Protein AF-A0A2V8IU15-F1 (afdb_monomer_lite)

Radius of gyration: 14.53 Å; chains: 1; bounding box: 33×35×40 Å

pLDDT: mean 87.84, std 12.39, range [43.75, 98.38]

Foldseek 3Di:
DDEDDPVVVVLLVVLCVQPPLSVVLVVLQVPFLEDEYEYADDDPDPPDQKAKDLAWDDDPQHTYTYIHGHDDPDDSLLSSLLVQLRSVLVSQQRVPSPNRGSVSSLVSLVVAPDPVPNPPSHHPVSVVSSVNSSVSPVVRDDDDD

Secondary structure (DSSP, 8-state):
-EE-SHHHHHHHHHHHHH-HHHHHHHHHHHTTTEEEEEEE---SSTT-S-EEEEEEEEETTEEEEEEEE-S--S-HHHHHHHHHHHHHHHHHHHH-TT--SHHHHHHHHHHHS-GGGTTT---HHHHHHHHHHHHHHHHS-----

Structure (mmCIF, N/CA/C/O backbone):
data_AF-A0A2V8IU15-F1
#
_entry.id   AF-A0A2V8IU15-F1
#
loop_
_atom_site.group_PDB
_atom_site.id
_atom_site.type_symbol
_atom_site.label_atom_id
_atom_site.label_alt_id
_atom_site.label_comp_id
_atom_site.label_asym_id
_atom_site.label_entity_id
_atom_site.label_seq_id
_atom_site.pdbx_PDB_ins_code
_atom_site.Cartn_x
_atom_site.Cartn_y
_atom_site.Cartn_z
_atom_site.occupancy
_atom_site.B_iso_or_equiv
_atom_site.auth_seq_id
_atom_site.auth_comp_id
_atom_site.auth_asym_id
_atom_site.auth_atom_id
_atom_site.pdbx_PDB_model_num
ATOM 1 N N . MET A 1 1 ? -1.334 -10.714 2.145 1.00 81.31 1 MET A N 1
ATOM 2 C CA . MET A 1 1 ? -0.520 -9.639 2.790 1.00 81.31 1 MET A CA 1
ATOM 3 C C . MET A 1 1 ? 0.163 -10.128 4.081 1.00 81.31 1 MET A C 1
ATOM 5 O O . MET A 1 1 ? -0.351 -11.056 4.698 1.00 81.31 1 MET A O 1
ATOM 9 N N . ARG A 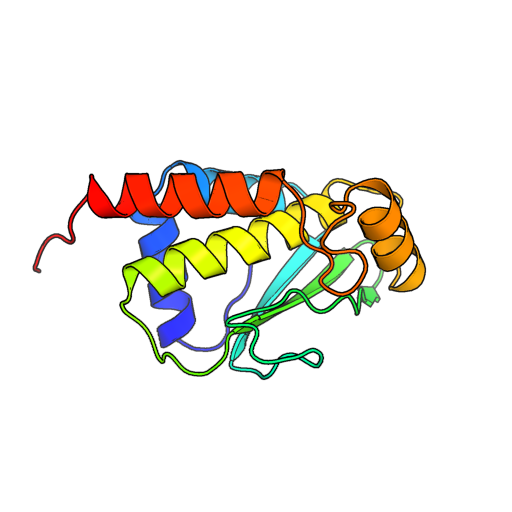1 2 ? 1.307 -9.559 4.512 1.00 85.81 2 ARG A N 1
ATOM 10 C CA . ARG A 1 2 ? 2.003 -9.940 5.765 1.00 85.81 2 ARG A CA 1
ATOM 11 C C . ARG A 1 2 ? 2.467 -8.719 6.574 1.00 85.81 2 ARG A C 1
ATOM 13 O O . ARG A 1 2 ? 3.154 -7.862 6.042 1.00 85.81 2 ARG A O 1
ATOM 20 N N . ALA A 1 3 ? 2.161 -8.685 7.872 1.00 82.44 3 ALA A N 1
ATOM 21 C CA . ALA A 1 3 ? 2.743 -7.739 8.833 1.00 82.44 3 ALA A CA 1
ATOM 22 C C . ALA A 1 3 ? 3.395 -8.501 9.991 1.00 82.44 3 ALA A C 1
ATOM 24 O O . ALA A 1 3 ? 2.785 -9.436 10.524 1.00 82.44 3 ALA A O 1
ATOM 25 N N . PHE A 1 4 ? 4.619 -8.120 10.361 1.00 75.50 4 PHE A N 1
ATOM 26 C CA . PHE A 1 4 ? 5.398 -8.811 11.397 1.00 75.50 4 PHE A CA 1
ATOM 27 C C . PHE A 1 4 ? 5.216 -8.218 12.799 1.00 75.50 4 PHE A C 1
ATOM 29 O O . PHE A 1 4 ? 5.294 -8.950 13.781 1.00 75.50 4 PHE A O 1
ATOM 36 N N . ASP A 1 5 ? 4.921 -6.923 12.897 1.00 83.69 5 ASP A N 1
ATOM 37 C CA . ASP A 1 5 ? 4.639 -6.243 14.163 1.00 83.69 5 ASP A CA 1
ATOM 38 C C . ASP A 1 5 ? 3.157 -6.445 14.562 1.00 83.69 5 ASP A C 1
ATOM 40 O O . ASP A 1 5 ? 2.268 -6.115 13.764 1.00 83.69 5 ASP A O 1
ATOM 44 N N . PRO A 1 6 ? 2.849 -6.953 15.775 1.00 85.06 6 PRO A N 1
ATOM 45 C CA . PRO A 1 6 ? 1.476 -7.078 16.268 1.00 85.06 6 PRO A CA 1
ATOM 46 C C . PRO A 1 6 ? 0.677 -5.768 16.229 1.00 85.06 6 PRO A C 1
ATOM 48 O O . PRO A 1 6 ? -0.523 -5.790 15.953 1.00 85.06 6 PRO A O 1
ATOM 51 N N . ALA A 1 7 ? 1.322 -4.623 16.468 1.00 84.12 7 ALA A N 1
ATOM 52 C CA . ALA A 1 7 ? 0.666 -3.320 16.422 1.00 84.12 7 ALA A CA 1
ATOM 53 C C . ALA A 1 7 ? 0.256 -2.940 14.993 1.00 84.12 7 ALA A C 1
ATOM 55 O O . ALA A 1 7 ? -0.840 -2.413 14.794 1.00 84.12 7 ALA A O 1
ATOM 56 N N . LEU A 1 8 ? 1.104 -3.239 14.001 1.00 87.38 8 LEU A N 1
ATOM 57 C CA . LEU A 1 8 ? 0.775 -3.052 12.586 1.00 87.38 8 LEU A CA 1
ATOM 58 C C . LEU A 1 8 ? -0.321 -4.019 12.151 1.00 87.38 8 LEU A C 1
ATOM 60 O O . LEU A 1 8 ? -1.272 -3.601 11.500 1.00 87.38 8 LEU A O 1
ATOM 64 N N . ARG A 1 9 ? -0.256 -5.285 12.575 1.00 90.94 9 ARG A N 1
ATOM 65 C CA . ARG A 1 9 ? -1.318 -6.256 12.289 1.00 90.94 9 ARG A CA 1
ATOM 66 C C . ARG A 1 9 ? -2.675 -5.781 12.809 1.00 90.94 9 ARG A C 1
ATOM 68 O O . ARG A 1 9 ? -3.627 -5.733 12.043 1.00 90.94 9 ARG A O 1
ATOM 75 N N . GLY A 1 10 ? -2.731 -5.291 14.048 1.00 90.75 10 GLY A N 1
ATOM 76 C CA . GLY A 1 10 ? -3.959 -4.727 14.613 1.00 90.75 10 GLY A CA 1
ATOM 77 C C . GLY A 1 10 ? -4.456 -3.444 13.928 1.00 90.75 10 GLY A C 1
ATOM 78 O O . GLY A 1 10 ? -5.605 -3.059 14.128 1.00 90.75 10 GLY A O 1
ATOM 79 N N . LEU A 1 11 ? -3.625 -2.743 13.150 1.00 89.81 11 LEU A N 1
ATOM 80 C CA . LEU A 1 11 ? -4.067 -1.632 12.295 1.00 89.81 11 LEU A CA 1
ATOM 81 C C . LEU A 1 11 ? -4.665 -2.133 10.981 1.00 89.81 11 LEU A C 1
ATOM 83 O O . LEU A 1 11 ? -5.658 -1.574 10.525 1.00 89.81 11 LEU A O 1
ATOM 87 N N . LEU A 1 12 ? -4.080 -3.181 10.399 1.00 92.31 12 LEU A N 1
ATOM 88 C CA . LEU A 1 12 ? -4.590 -3.815 9.185 1.00 92.31 12 LEU A CA 1
ATOM 89 C C . LEU A 1 12 ? -5.943 -4.472 9.423 1.00 92.31 12 LEU A C 1
ATOM 91 O O . LEU A 1 12 ? -6.873 -4.218 8.665 1.00 92.31 12 LEU A O 1
ATOM 95 N N . ASP A 1 13 ? -6.056 -5.262 10.492 1.00 94.44 13 ASP A N 1
ATOM 96 C CA . ASP A 1 13 ? -7.295 -5.954 10.854 1.00 94.44 13 ASP A CA 1
ATOM 97 C C . ASP A 1 13 ? -8.428 -4.947 11.067 1.00 94.44 13 ASP A C 1
ATOM 99 O O . ASP A 1 13 ? -9.541 -5.119 10.581 1.00 94.44 13 ASP A O 1
ATOM 103 N N . GLU A 1 14 ? -8.115 -3.831 11.721 1.00 94.25 14 GLU A N 1
ATOM 104 C CA . GLU A 1 14 ? -9.075 -2.760 11.925 1.00 94.25 14 GLU A CA 1
ATOM 105 C C . GLU A 1 14 ? -9.443 -2.028 10.626 1.00 94.25 14 GLU A C 1
ATOM 107 O O . GLU A 1 14 ? -10.606 -1.678 10.431 1.00 94.25 14 GLU A O 1
ATOM 112 N N . GLY A 1 15 ? -8.476 -1.777 9.739 1.00 95.25 15 GLY A N 1
ATOM 113 C CA . GLY A 1 15 ? -8.752 -1.214 8.419 1.00 95.25 15 GLY A CA 1
ATOM 114 C C . GLY A 1 15 ? -9.696 -2.109 7.622 1.00 95.25 15 GLY A C 1
ATOM 115 O O . GLY A 1 15 ? -10.688 -1.626 7.085 1.00 95.25 15 GLY A O 1
ATOM 116 N N . ILE A 1 16 ? -9.438 -3.418 7.626 1.00 96.50 16 ILE A N 1
ATOM 117 C CA . ILE A 1 16 ? -10.292 -4.440 7.013 1.00 96.50 16 ILE A CA 1
ATOM 118 C C . ILE A 1 16 ? -11.705 -4.427 7.612 1.00 96.50 16 ILE A C 1
ATOM 120 O O . ILE A 1 16 ? -12.679 -4.512 6.869 1.00 96.50 16 ILE A O 1
ATOM 124 N N . GLU A 1 17 ? -11.828 -4.315 8.934 1.00 96.31 17 GLU A N 1
ATOM 125 C CA . GLU A 1 17 ? -13.120 -4.334 9.626 1.00 96.31 17 GLU A CA 1
ATOM 126 C C . GLU A 1 17 ? -13.947 -3.063 9.371 1.00 96.31 17 GLU A C 1
ATOM 128 O O . GLU A 1 17 ? -15.158 -3.140 9.168 1.00 96.31 17 GLU A O 1
ATOM 133 N N . ARG A 1 18 ? -13.308 -1.887 9.388 1.00 96.38 18 ARG A N 1
ATOM 134 C CA . ARG A 1 18 ? -14.001 -0.585 9.397 1.00 96.38 18 ARG A CA 1
ATOM 135 C C . ARG A 1 18 ? -14.097 0.095 8.032 1.00 96.38 18 ARG A C 1
ATOM 137 O O . ARG A 1 18 ? -14.836 1.067 7.907 1.00 96.38 18 ARG A O 1
ATOM 144 N N . SER A 1 19 ? -13.347 -0.356 7.027 1.00 98.06 19 SER A N 1
ATOM 145 C CA . SER A 1 19 ? -13.296 0.274 5.706 1.00 98.06 19 SER A CA 1
ATOM 146 C C . SER A 1 19 ? -13.478 -0.758 4.595 1.00 98.06 19 SER A C 1
ATOM 148 O O . SER A 1 19 ? -12.620 -1.603 4.339 1.00 98.06 19 SER A O 1
ATOM 150 N N . VAL A 1 20 ? -14.598 -0.648 3.874 1.00 98.06 20 VAL A N 1
ATOM 151 C CA . VAL A 1 20 ? -14.889 -1.487 2.701 1.00 98.06 20 VAL A CA 1
ATOM 152 C C . VAL A 1 20 ? -13.844 -1.255 1.612 1.00 98.06 20 VAL A C 1
ATOM 154 O O . VAL A 1 20 ? -13.442 -2.202 0.931 1.00 98.06 20 VAL A O 1
ATOM 157 N N . THR A 1 21 ? -13.374 -0.015 1.455 1.00 98.38 21 THR A N 1
ATOM 158 C CA . THR A 1 21 ? -12.311 0.313 0.503 1.00 98.38 21 THR A CA 1
ATOM 159 C C . THR A 1 21 ? -10.999 -0.377 0.881 1.00 98.38 21 THR A C 1
ATOM 161 O O . THR A 1 21 ? -10.380 -1.010 0.025 1.00 98.38 21 THR A O 1
ATOM 164 N N . PHE A 1 22 ? -10.606 -0.341 2.157 1.00 98.12 22 PHE A N 1
ATOM 165 C CA . PHE A 1 22 ? -9.411 -1.031 2.646 1.00 98.12 22 PHE A CA 1
ATOM 166 C C . PHE A 1 22 ? -9.527 -2.551 2.469 1.00 98.12 22 PHE A C 1
ATOM 168 O O . PHE A 1 22 ? -8.610 -3.186 1.950 1.00 98.12 22 PHE A O 1
ATOM 175 N N . HIS A 1 23 ? -10.667 -3.142 2.840 1.00 97.75 23 HIS A N 1
ATOM 176 C CA . HIS A 1 23 ? -10.903 -4.578 2.689 1.00 97.75 23 HIS A CA 1
ATOM 177 C C . HIS A 1 23 ? -10.750 -5.040 1.233 1.00 97.75 23 HIS A C 1
ATOM 179 O O . HIS A 1 23 ? -10.012 -5.985 0.952 1.00 97.75 23 HIS A O 1
ATOM 185 N N . ARG A 1 24 ? -11.382 -4.329 0.291 1.00 97.56 24 ARG A N 1
ATOM 186 C CA . ARG A 1 24 ? -11.284 -4.631 -1.147 1.00 97.56 24 ARG A CA 1
ATOM 187 C C . ARG A 1 24 ? -9.861 -4.514 -1.676 1.00 97.56 24 ARG A C 1
ATOM 189 O O . ARG A 1 24 ? -9.471 -5.265 -2.566 1.00 97.56 24 ARG A O 1
ATOM 196 N N . LEU A 1 25 ? -9.084 -3.575 -1.144 1.00 97.12 25 LEU A N 1
ATOM 197 C CA . LEU A 1 25 ? -7.699 -3.388 -1.545 1.00 97.12 25 LEU A CA 1
ATOM 198 C C . LEU A 1 25 ?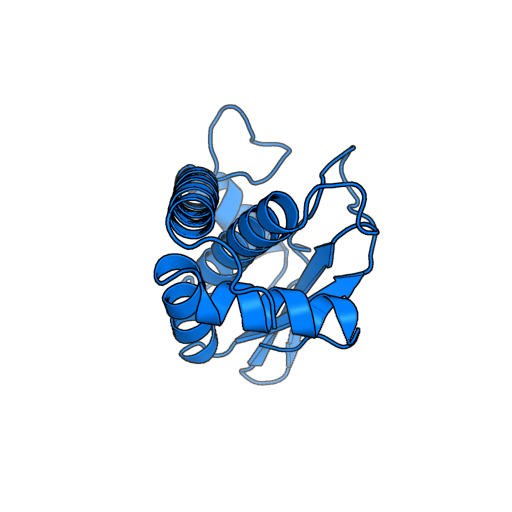 -6.823 -4.576 -1.131 1.00 97.12 25 LEU A C 1
ATOM 200 O O . LEU A 1 25 ? -6.032 -5.061 -1.938 1.00 97.12 25 LEU A O 1
ATOM 204 N N . VAL A 1 26 ? -7.019 -5.088 0.087 1.00 96.44 26 VAL A N 1
ATOM 205 C CA . VAL A 1 26 ? -6.346 -6.308 0.559 1.00 96.44 26 VAL A CA 1
ATOM 206 C C . VAL A 1 26 ? -6.728 -7.507 -0.311 1.00 96.44 26 VAL A C 1
ATOM 208 O O . VAL A 1 26 ? -5.836 -8.213 -0.774 1.00 96.44 26 VAL A O 1
ATOM 211 N N . GLN A 1 27 ? -8.019 -7.687 -0.620 1.00 96.56 27 GLN A N 1
ATOM 212 C CA . GLN A 1 27 ? -8.480 -8.767 -1.505 1.00 96.56 27 GLN A CA 1
ATOM 213 C C . GLN A 1 27 ? -7.826 -8.698 -2.889 1.00 96.56 27 GLN A C 1
ATOM 215 O O . GLN A 1 27 ? -7.303 -9.693 -3.379 1.00 96.56 27 GLN A O 1
ATOM 220 N N . ARG A 1 28 ? -7.778 -7.507 -3.493 1.00 96.12 28 ARG A N 1
ATOM 221 C CA . ARG A 1 28 ? -7.156 -7.305 -4.805 1.00 96.12 28 ARG A CA 1
ATOM 222 C C . ARG A 1 28 ? -5.664 -7.636 -4.810 1.00 96.12 28 ARG A C 1
ATOM 224 O O . ARG A 1 28 ? -5.159 -8.150 -5.802 1.00 96.12 28 ARG A O 1
ATOM 231 N N . ILE A 1 29 ? -4.953 -7.327 -3.727 1.00 96.06 29 ILE A N 1
ATOM 232 C CA . ILE A 1 29 ? -3.545 -7.709 -3.570 1.00 96.06 29 ILE A CA 1
ATOM 233 C C . ILE A 1 29 ? -3.422 -9.231 -3.455 1.00 96.06 29 ILE A C 1
ATOM 235 O O . ILE A 1 29 ? -2.571 -9.817 -4.123 1.00 96.06 29 ILE A O 1
ATOM 239 N N . ASP A 1 30 ? -4.278 -9.870 -2.656 1.00 95.12 30 ASP A N 1
ATOM 240 C CA . ASP A 1 30 ? -4.268 -11.322 -2.444 1.00 95.12 30 ASP A CA 1
ATOM 241 C C . ASP A 1 30 ? -4.655 -12.123 -3.709 1.00 95.12 30 ASP A C 1
ATOM 243 O O . ASP A 1 30 ? -4.275 -13.284 -3.839 1.00 95.12 30 ASP A O 1
ATOM 247 N N . GLU A 1 31 ? -5.340 -11.504 -4.676 1.00 96.00 31 GLU A N 1
ATOM 248 C CA . GLU A 1 31 ? -5.627 -12.073 -6.005 1.00 96.00 31 GLU A CA 1
ATOM 249 C C . GLU A 1 31 ? -4.436 -12.009 -6.988 1.00 96.00 31 GLU A C 1
ATOM 251 O O . GLU A 1 31 ? -4.514 -12.536 -8.102 1.00 96.00 31 GLU A O 1
ATOM 256 N N . THR A 1 32 ? -3.329 -11.358 -6.614 1.00 96.38 32 THR A N 1
ATOM 257 C CA . THR A 1 32 ? -2.134 -11.222 -7.467 1.00 96.38 32 THR A CA 1
ATOM 258 C C . THR A 1 32 ? -1.070 -12.290 -7.175 1.00 96.38 32 THR A C 1
ATOM 260 O O . THR A 1 32 ? -1.165 -13.055 -6.221 1.00 96.38 32 THR A O 1
ATOM 263 N N . ASP A 1 33 ? 0.007 -12.325 -7.968 1.00 93.25 33 ASP A N 1
ATOM 264 C CA . ASP A 1 33 ? 1.223 -13.111 -7.682 1.00 93.25 33 ASP A CA 1
ATOM 265 C C . ASP A 1 33 ? 2.165 -12.407 -6.673 1.00 93.25 33 ASP A C 1
ATOM 267 O O . ASP A 1 33 ? 3.366 -12.684 -6.623 1.00 93.25 33 ASP A O 1
ATOM 271 N N . GLY A 1 34 ? 1.636 -11.461 -5.890 1.00 95.31 34 GLY A N 1
ATOM 272 C CA . GLY A 1 34 ? 2.386 -10.573 -5.012 1.00 95.31 34 GLY A CA 1
ATOM 273 C C . GLY A 1 34 ? 2.237 -10.867 -3.521 1.00 95.31 34 GLY A C 1
ATOM 274 O O . GLY A 1 34 ? 1.148 -11.123 -3.017 1.00 95.31 34 GLY A O 1
ATOM 275 N N . ILE A 1 35 ? 3.331 -10.730 -2.775 1.00 95.56 35 ILE A N 1
ATOM 276 C CA . ILE A 1 35 ? 3.337 -10.690 -1.313 1.00 95.56 35 ILE A CA 1
ATOM 277 C C . ILE A 1 35 ? 3.818 -9.309 -0.871 1.00 95.56 35 ILE A C 1
ATOM 279 O O . ILE A 1 35 ? 4.963 -8.930 -1.105 1.00 95.56 35 ILE A O 1
ATOM 283 N N . VAL A 1 36 ? 2.934 -8.572 -0.199 1.00 96.38 36 VAL A N 1
ATOM 284 C CA . VAL A 1 36 ? 3.245 -7.268 0.402 1.00 96.38 36 VAL A CA 1
ATOM 285 C C . VAL A 1 36 ? 3.574 -7.448 1.880 1.00 96.38 36 VAL A C 1
ATOM 287 O O . VAL A 1 36 ? 2.736 -7.949 2.641 1.00 96.38 36 VAL A O 1
ATOM 290 N N . TYR A 1 37 ? 4.775 -7.031 2.269 1.00 94.94 37 TYR A N 1
ATOM 291 C CA . TYR A 1 37 ? 5.211 -6.902 3.654 1.00 94.94 37 TYR A CA 1
ATOM 292 C C . TYR A 1 37 ? 4.941 -5.490 4.163 1.00 94.94 37 TYR A C 1
ATOM 294 O O . TYR A 1 37 ? 5.246 -4.522 3.475 1.00 94.94 37 TYR A O 1
ATOM 302 N N . VAL A 1 38 ? 4.378 -5.369 5.362 1.00 92.56 38 VAL A N 1
ATOM 303 C CA . VAL A 1 38 ? 4.219 -4.083 6.054 1.00 92.56 38 VAL A CA 1
ATOM 304 C C . VAL A 1 38 ? 5.049 -4.095 7.316 1.00 92.56 38 VAL A C 1
ATOM 306 O O . VAL A 1 38 ? 4.869 -4.948 8.193 1.00 92.56 38 VAL A O 1
ATOM 309 N N . GLU A 1 39 ? 5.974 -3.148 7.376 1.00 90.62 39 GLU A N 1
ATOM 310 C CA . GLU A 1 39 ? 7.050 -3.122 8.351 1.00 90.62 39 GLU A CA 1
ATOM 311 C C . GLU A 1 39 ? 7.210 -1.721 8.933 1.00 90.62 39 GLU A C 1
ATOM 313 O O . GLU A 1 39 ? 6.958 -0.707 8.277 1.00 90.62 39 GLU A O 1
ATOM 318 N N . SER A 1 40 ? 7.651 -1.670 10.187 1.00 86.31 40 SER A N 1
ATOM 319 C CA . SER A 1 40 ? 8.079 -0.423 10.809 1.00 86.31 40 SER A CA 1
ATOM 320 C C . SER A 1 40 ? 9.421 -0.020 10.202 1.00 86.31 40 SER A C 1
ATOM 322 O O . SER A 1 40 ? 10.379 -0.789 10.264 1.00 86.31 40 SER A O 1
ATOM 324 N N . GLY A 1 41 ? 9.513 1.174 9.621 1.00 82.12 41 GLY A N 1
ATOM 325 C CA . GLY A 1 41 ? 10.711 1.593 8.898 1.00 82.12 41 GLY A CA 1
ATOM 326 C C . GLY A 1 41 ? 10.725 3.073 8.544 1.00 82.12 41 GLY A C 1
ATOM 327 O O . GLY A 1 41 ? 9.765 3.802 8.784 1.00 82.12 41 GLY A O 1
ATOM 328 N N . THR A 1 42 ? 11.841 3.526 7.978 1.00 77.81 42 THR A N 1
ATOM 329 C CA . THR A 1 42 ? 11.982 4.884 7.447 1.00 77.81 42 THR A CA 1
ATOM 330 C C . THR A 1 42 ? 11.930 4.874 5.927 1.00 77.81 42 THR A C 1
ATOM 332 O O . THR A 1 42 ? 12.351 3.919 5.267 1.00 77.81 42 THR A O 1
ATOM 335 N N . CYS A 1 43 ? 11.407 5.964 5.379 1.00 77.88 43 CYS A N 1
ATOM 336 C CA . CYS A 1 43 ? 11.347 6.204 3.949 1.00 77.88 43 CYS A CA 1
ATOM 337 C C . CYS A 1 43 ? 12.610 6.922 3.480 1.00 77.88 43 CYS A C 1
ATOM 339 O O . CYS A 1 43 ? 13.116 7.820 4.151 1.00 77.88 43 CYS A O 1
ATOM 341 N N . SER A 1 44 ? 13.137 6.525 2.321 1.00 64.06 44 SER A N 1
ATOM 342 C CA . SER A 1 44 ? 14.383 7.081 1.775 1.00 64.06 44 SER A CA 1
ATOM 343 C C . SER A 1 44 ? 14.233 8.520 1.263 1.00 64.06 44 SER A C 1
ATOM 345 O O . SER A 1 44 ? 15.236 9.191 1.032 1.00 64.06 44 SER A O 1
ATOM 347 N N . ILE A 1 45 ? 12.996 8.995 1.071 1.00 58.75 45 ILE A N 1
ATOM 348 C CA . ILE A 1 45 ? 12.679 10.310 0.505 1.00 58.75 45 ILE A CA 1
ATOM 349 C C . ILE A 1 45 ? 11.770 11.080 1.478 1.00 58.75 45 ILE A C 1
ATOM 351 O O . ILE A 1 45 ? 10.567 10.851 1.536 1.00 58.75 45 ILE A O 1
ATOM 355 N N . GLY A 1 46 ? 12.356 12.031 2.213 1.00 51.94 46 GLY A N 1
ATOM 356 C CA . GLY A 1 46 ? 11.636 13.088 2.938 1.00 51.94 46 GLY A CA 1
ATOM 357 C C . GLY A 1 46 ? 10.877 12.678 4.209 1.00 51.94 46 GLY A C 1
ATOM 358 O O . GLY A 1 46 ? 11.023 11.580 4.734 1.00 51.94 46 GLY A O 1
ATOM 359 N N . ALA A 1 47 ? 10.054 13.610 4.706 1.00 52.41 47 ALA A N 1
ATOM 360 C CA . ALA A 1 47 ? 9.185 13.466 5.881 1.00 52.41 47 ALA A CA 1
ATOM 361 C C . ALA A 1 47 ? 7.904 12.653 5.589 1.00 52.41 47 ALA A C 1
ATOM 363 O O . ALA A 1 47 ? 6.850 12.919 6.167 1.00 52.41 47 ALA A O 1
ATOM 364 N N . ALA A 1 48 ? 7.972 11.709 4.645 1.00 59.91 48 ALA A N 1
ATOM 365 C CA . ALA A 1 48 ? 6.828 10.902 4.254 1.00 59.91 48 ALA A CA 1
ATOM 366 C C . ALA A 1 48 ? 6.358 10.058 5.445 1.00 59.91 48 ALA A C 1
ATOM 368 O O . ALA A 1 48 ? 7.151 9.401 6.125 1.00 59.91 48 ALA A O 1
ATOM 369 N N . MET A 1 49 ? 5.054 10.097 5.711 1.00 71.75 49 MET A N 1
ATOM 370 C CA . MET A 1 49 ? 4.444 9.401 6.843 1.00 71.75 49 MET A CA 1
ATOM 371 C C . MET A 1 49 ? 4.298 7.885 6.603 1.00 71.75 49 MET A C 1
ATOM 373 O O . MET A 1 49 ? 3.774 7.192 7.471 1.00 71.75 49 MET A O 1
ATOM 377 N N . GLY A 1 50 ? 4.734 7.391 5.442 1.00 83.25 50 GLY A N 1
ATOM 378 C CA . GLY A 1 50 ? 4.702 6.015 4.948 1.00 83.25 50 GLY A CA 1
ATOM 379 C C . GLY A 1 50 ? 5.271 5.983 3.522 1.00 83.25 50 GLY A C 1
ATOM 380 O O . GLY A 1 50 ? 5.404 7.041 2.905 1.00 83.25 50 GLY A O 1
ATOM 381 N N . CYS A 1 51 ? 5.693 4.815 3.037 1.00 88.44 51 CYS A N 1
ATOM 382 C CA . CYS A 1 51 ? 6.095 4.638 1.639 1.00 88.44 51 CYS A CA 1
ATOM 383 C C . CYS A 1 51 ? 6.100 3.168 1.205 1.00 88.44 51 CYS A C 1
ATOM 385 O O . CYS A 1 51 ? 6.571 2.282 1.927 1.00 88.44 51 CYS A O 1
ATOM 387 N N . LEU A 1 52 ? 5.697 2.923 -0.038 1.00 91.00 52 LEU A N 1
ATOM 388 C CA . LEU A 1 52 ? 6.077 1.730 -0.785 1.00 91.00 52 LEU A CA 1
ATOM 389 C C . LEU A 1 52 ? 7.557 1.794 -1.194 1.00 91.00 52 LEU A C 1
ATOM 391 O O . LEU A 1 52 ? 8.001 2.702 -1.900 1.00 91.00 52 LEU A O 1
ATOM 395 N N . MET A 1 53 ? 8.321 0.764 -0.842 1.00 89.69 53 MET A N 1
ATOM 396 C CA . MET A 1 53 ? 9.671 0.578 -1.357 1.00 89.69 53 MET A CA 1
ATOM 397 C C . MET A 1 53 ? 9.601 0.045 -2.792 1.00 89.69 53 MET A C 1
ATOM 399 O O . MET A 1 53 ? 9.193 -1.092 -3.020 1.00 89.69 53 MET A O 1
ATOM 403 N N . LEU A 1 54 ? 10.102 0.812 -3.769 1.00 87.12 54 LEU A N 1
ATOM 404 C CA . LEU A 1 54 ? 10.195 0.384 -5.181 1.00 87.12 54 LEU A CA 1
ATOM 405 C C . LEU A 1 54 ? 11.184 -0.778 -5.421 1.00 87.12 54 LEU A C 1
ATOM 407 O O . LEU A 1 54 ? 11.458 -1.171 -6.557 1.00 87.12 54 LEU A O 1
ATOM 411 N N . ALA A 1 55 ? 11.746 -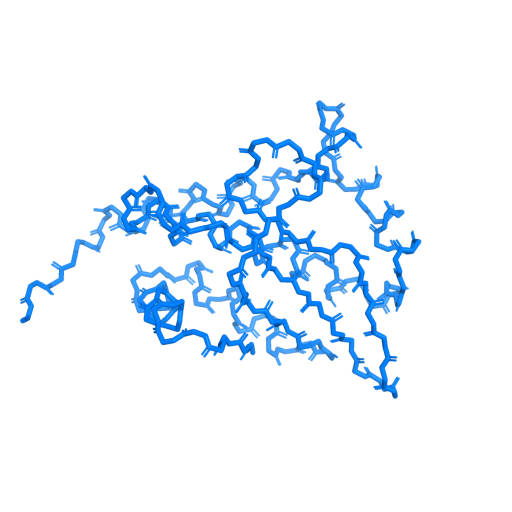1.343 -4.355 1.00 88.44 55 ALA A N 1
ATOM 412 C CA . ALA A 1 55 ? 12.549 -2.552 -4.380 1.00 88.44 55 ALA A CA 1
ATOM 413 C C . ALA A 1 55 ? 11.658 -3.782 -4.627 1.00 88.44 55 ALA A C 1
ATOM 415 O O . ALA A 1 55 ? 11.388 -4.554 -3.713 1.00 88.44 55 ALA A O 1
ATOM 416 N N . VAL A 1 56 ? 11.224 -3.981 -5.874 1.00 92.25 56 VAL A N 1
ATOM 417 C CA . VAL A 1 56 ? 10.537 -5.211 -6.279 1.00 92.25 56 VAL A CA 1
ATOM 418 C C . VAL A 1 56 ? 11.550 -6.351 -6.287 1.00 92.25 56 VAL A C 1
ATOM 420 O O . VAL A 1 56 ? 12.593 -6.270 -6.947 1.00 92.25 56 VAL A O 1
ATOM 423 N N . ARG A 1 57 ? 11.263 -7.408 -5.528 1.00 93.31 57 ARG A N 1
ATOM 424 C CA . ARG A 1 57 ? 12.035 -8.655 -5.549 1.00 93.31 57 ARG A CA 1
ATOM 425 C C . ARG A 1 57 ? 11.184 -9.745 -6.170 1.00 93.31 57 ARG A C 1
ATOM 427 O O . ARG A 1 57 ? 10.032 -9.901 -5.792 1.00 93.31 57 ARG A O 1
ATOM 434 N N . GLU A 1 58 ? 11.746 -10.511 -7.089 1.00 93.06 58 GLU A N 1
ATOM 435 C CA . GLU A 1 58 ? 11.073 -11.661 -7.685 1.00 93.06 58 GLU A CA 1
ATOM 436 C C . GLU A 1 58 ? 11.799 -12.941 -7.269 1.00 93.06 58 GLU A C 1
ATOM 438 O O . GLU A 1 58 ? 13.027 -13.018 -7.342 1.00 93.06 58 GLU A O 1
ATOM 443 N N . ALA A 1 59 ? 11.042 -13.936 -6.806 1.00 91.81 59 ALA A N 1
ATOM 444 C CA . ALA A 1 59 ? 11.543 -15.290 -6.601 1.00 91.81 59 ALA A CA 1
ATOM 445 C C . ALA A 1 59 ? 10.554 -16.283 -7.220 1.00 91.81 59 ALA A C 1
ATOM 447 O O . ALA A 1 59 ? 9.402 -16.392 -6.793 1.00 91.81 59 ALA A O 1
ATOM 448 N N . GLY A 1 60 ? 10.998 -16.988 -8.262 1.00 91.81 60 GLY A N 1
ATOM 449 C CA . GLY A 1 60 ? 10.094 -17.765 -9.108 1.00 91.81 60 GLY A CA 1
ATOM 450 C C . GLY A 1 60 ? 9.084 -16.844 -9.795 1.00 91.81 60 GLY A C 1
ATOM 451 O O . GLY A 1 60 ? 9.480 -15.895 -10.457 1.00 91.81 60 GLY A O 1
ATOM 452 N N . HIS A 1 61 ? 7.791 -17.114 -9.611 1.00 92.00 61 HIS A N 1
ATOM 453 C CA . HIS A 1 61 ? 6.705 -16.273 -10.130 1.00 92.00 61 HIS A CA 1
ATOM 454 C C . HIS A 1 61 ? 6.147 -15.290 -9.095 1.00 92.00 61 HIS A C 1
ATOM 456 O O . HIS A 1 61 ? 5.215 -14.551 -9.403 1.00 92.00 61 HIS A O 1
ATOM 462 N N . THR A 1 62 ? 6.678 -15.291 -7.870 1.00 95.56 62 THR A N 1
ATOM 463 C CA . THR A 1 62 ? 6.169 -14.457 -6.783 1.00 95.56 62 THR A CA 1
ATOM 464 C C . THR A 1 62 ? 6.944 -13.153 -6.701 1.00 95.56 62 THR A C 1
ATOM 466 O O . THR A 1 62 ? 8.176 -13.150 -6.641 1.00 95.56 62 THR A O 1
ATOM 469 N N . ARG A 1 63 ? 6.210 -12.040 -6.651 1.00 96.62 63 ARG A N 1
ATOM 470 C CA . ARG A 1 63 ? 6.762 -10.698 -6.444 1.00 96.62 63 ARG A CA 1
ATOM 471 C C . ARG A 1 63 ? 6.627 -10.308 -4.980 1.00 96.62 63 ARG A C 1
ATOM 473 O O . ARG A 1 63 ? 5.579 -10.498 -4.376 1.00 96.62 63 ARG A O 1
ATOM 480 N N . TYR A 1 64 ? 7.673 -9.741 -4.409 1.00 96.44 64 TYR A N 1
ATOM 481 C CA . TYR A 1 64 ? 7.711 -9.293 -3.027 1.00 96.44 64 TYR A CA 1
ATOM 482 C C . TYR A 1 64 ? 7.912 -7.787 -3.000 1.00 96.44 64 TYR A C 1
ATOM 484 O O . TYR A 1 64 ? 8.834 -7.264 -3.634 1.00 96.44 64 TYR A O 1
ATOM 492 N N . LEU A 1 65 ? 7.034 -7.117 -2.262 1.00 95.75 65 LEU A N 1
ATOM 493 C CA . LEU A 1 65 ? 7.049 -5.679 -2.035 1.00 95.75 65 LEU A CA 1
ATOM 494 C C . LEU A 1 65 ? 7.103 -5.411 -0.534 1.00 95.75 65 LEU A C 1
ATOM 496 O O . LEU A 1 65 ? 6.559 -6.192 0.249 1.00 95.75 65 LEU A O 1
ATOM 500 N N . SER A 1 66 ? 7.691 -4.284 -0.152 1.00 93.94 66 SER A N 1
ATOM 501 C CA . SER A 1 66 ? 7.721 -3.828 1.237 1.00 93.94 66 SER A CA 1
ATOM 502 C C . SER A 1 66 ? 7.147 -2.423 1.335 1.00 93.94 66 SER A C 1
ATOM 504 O O . SER A 1 66 ? 7.533 -1.538 0.577 1.00 93.94 66 SER A O 1
ATOM 506 N N . ILE A 1 67 ? 6.239 -2.221 2.280 1.00 92.88 67 ILE A N 1
ATOM 507 C CA . ILE A 1 67 ? 5.741 -0.917 2.707 1.00 92.88 67 ILE A CA 1
ATOM 508 C C . ILE A 1 67 ? 6.377 -0.619 4.056 1.00 92.88 67 ILE A C 1
ATOM 510 O O . ILE A 1 67 ? 6.287 -1.426 4.985 1.00 92.88 67 ILE A O 1
ATOM 514 N N . HIS A 1 68 ? 7.000 0.548 4.160 1.00 90.62 68 HIS A N 1
ATOM 515 C CA . HIS A 1 68 ? 7.544 1.049 5.409 1.00 90.62 68 HIS A CA 1
ATOM 516 C C . HIS A 1 68 ? 6.605 2.093 5.986 1.00 90.62 68 HIS A C 1
ATOM 518 O O . HIS A 1 68 ? 6.252 3.067 5.321 1.00 90.62 68 HIS A O 1
ATOM 524 N N . LEU A 1 69 ? 6.236 1.903 7.248 1.00 87.00 69 LEU A N 1
ATOM 525 C CA . LEU A 1 69 ? 5.506 2.895 8.016 1.00 87.00 69 LEU A CA 1
ATOM 526 C C . LEU A 1 69 ? 6.399 3.374 9.175 1.00 87.00 69 LEU A C 1
ATOM 528 O O . LEU A 1 69 ? 6.907 2.549 9.939 1.00 87.00 69 LEU A O 1
ATOM 532 N N . PRO A 1 70 ? 6.619 4.687 9.344 1.00 79.25 70 PRO A N 1
ATOM 533 C CA . PRO A 1 70 ? 7.342 5.224 10.483 1.00 79.25 70 PRO A CA 1
ATOM 534 C C . PRO A 1 70 ? 6.590 4.923 11.784 1.00 79.25 70 PRO A C 1
ATOM 536 O O . PRO A 1 70 ? 5.369 4.720 11.766 1.00 79.25 70 PRO A O 1
ATOM 539 N N . PRO A 1 71 ? 7.288 4.930 12.937 1.00 71.75 71 PRO A N 1
ATOM 540 C CA . PRO A 1 71 ? 6.659 4.755 14.241 1.00 71.75 71 PRO A CA 1
ATOM 541 C C . PRO A 1 71 ? 5.433 5.659 14.385 1.00 71.75 71 PRO A C 1
ATOM 543 O O . PRO A 1 71 ? 5.442 6.800 13.926 1.00 71.75 71 PRO A O 1
ATOM 546 N N . ARG A 1 72 ? 4.365 5.143 14.999 1.00 65.69 72 ARG A N 1
ATOM 547 C CA . ARG A 1 72 ? 3.057 5.813 15.056 1.00 65.69 72 ARG A CA 1
ATOM 548 C C . ARG A 1 72 ? 3.169 7.194 15.713 1.00 65.69 72 ARG A C 1
ATOM 550 O O . ARG A 1 72 ? 3.213 7.297 16.932 1.00 65.69 72 ARG A O 1
ATOM 557 N N . GLN A 1 73 ? 3.163 8.248 14.901 1.00 60.22 73 GLN A N 1
ATOM 558 C CA . GLN A 1 73 ? 3.177 9.645 15.362 1.00 60.22 73 GLN A CA 1
ATOM 559 C C . GLN A 1 73 ? 1.790 10.310 15.301 1.00 60.22 73 GLN A C 1
ATOM 561 O O . GLN A 1 73 ? 1.609 11.419 15.794 1.00 60.22 73 GLN A O 1
ATOM 566 N N . HIS A 1 74 ? 0.788 9.629 14.728 1.00 66.19 74 HIS A N 1
ATOM 567 C CA . HIS A 1 74 ? -0.522 10.210 14.416 1.00 66.19 74 HIS A CA 1
ATOM 568 C C . HIS A 1 74 ? -1.697 9.418 14.993 1.00 66.19 74 HIS A C 1
ATOM 570 O O . HIS A 1 74 ? -1.570 8.274 15.441 1.00 66.19 74 HIS A O 1
ATOM 576 N N . ARG A 1 75 ? -2.880 10.046 14.938 1.00 83.69 75 ARG A N 1
ATOM 577 C CA . ARG A 1 75 ? -4.162 9.419 15.279 1.00 83.69 75 ARG A CA 1
ATOM 578 C C . ARG A 1 75 ? -4.336 8.114 14.499 1.00 83.69 75 ARG A C 1
ATOM 580 O O . ARG A 1 75 ? -3.968 8.016 13.330 1.00 83.69 75 ARG A O 1
ATOM 587 N N . ARG A 1 76 ? -4.924 7.114 15.161 1.00 88.50 76 ARG A N 1
ATOM 588 C CA . ARG A 1 76 ? -5.053 5.745 14.641 1.00 88.50 76 ARG A CA 1
ATOM 589 C C . ARG A 1 76 ? -5.701 5.687 13.253 1.00 88.50 76 ARG A C 1
ATOM 591 O O . ARG A 1 76 ? -5.127 5.065 12.372 1.00 88.50 76 ARG A O 1
ATOM 598 N N . ASP A 1 77 ? -6.800 6.403 13.047 1.00 92.62 77 ASP A N 1
ATOM 599 C CA . ASP A 1 77 ? -7.530 6.397 11.773 1.00 92.62 77 ASP A CA 1
ATOM 600 C C . ASP A 1 77 ? -6.721 7.034 10.630 1.00 92.62 77 ASP A C 1
ATOM 602 O O . ASP A 1 77 ? -6.704 6.506 9.524 1.00 92.62 77 ASP A O 1
ATOM 606 N N . THR A 1 78 ? -5.965 8.105 10.906 1.00 90.31 78 THR A N 1
ATOM 607 C CA . THR A 1 78 ? -5.034 8.703 9.930 1.00 90.31 78 THR A CA 1
ATOM 608 C C . THR A 1 78 ? -3.977 7.694 9.492 1.00 90.31 78 THR A C 1
ATOM 610 O O . THR A 1 78 ? -3.650 7.608 8.315 1.00 90.31 78 THR A O 1
ATOM 613 N N . TYR A 1 79 ? -3.467 6.903 10.435 1.00 90.81 79 TYR A N 1
ATOM 614 C CA . TYR A 1 79 ? -2.459 5.888 10.151 1.00 90.81 79 TYR A CA 1
ATOM 615 C C . TYR A 1 79 ? -3.024 4.727 9.316 1.00 90.81 79 TYR A C 1
ATOM 617 O O . TYR A 1 79 ? -2.344 4.225 8.426 1.00 90.81 79 TYR A O 1
ATOM 625 N N . ILE A 1 80 ? -4.281 4.329 9.548 1.00 93.75 80 ILE A N 1
ATOM 626 C CA . ILE A 1 80 ? -4.975 3.321 8.726 1.00 93.75 80 ILE A CA 1
ATOM 627 C C . ILE A 1 80 ? -5.227 3.859 7.312 1.00 93.75 80 ILE A C 1
ATOM 629 O O . ILE A 1 80 ? -4.918 3.173 6.343 1.00 93.75 80 ILE A O 1
ATOM 633 N N . ALA A 1 81 ? -5.728 5.091 7.179 1.00 94.94 81 ALA A N 1
ATOM 634 C CA . ALA A 1 81 ? -5.954 5.722 5.877 1.00 94.94 81 ALA A CA 1
ATOM 635 C C . ALA A 1 81 ? -4.661 5.828 5.055 1.00 94.94 81 ALA A C 1
ATOM 637 O O . ALA A 1 81 ? -4.644 5.488 3.874 1.00 94.94 81 ALA A O 1
ATOM 638 N N . LEU A 1 82 ? -3.562 6.211 5.705 1.00 92.19 82 LEU A N 1
ATOM 639 C CA . LEU A 1 82 ? -2.241 6.240 5.092 1.00 92.19 82 LEU A CA 1
ATOM 640 C C . LEU A 1 82 ? -1.728 4.845 4.719 1.00 92.19 82 LEU A C 1
ATOM 642 O O . LEU A 1 82 ? -1.177 4.653 3.646 1.00 92.19 82 LEU A O 1
ATOM 646 N N . THR A 1 83 ? -1.948 3.842 5.565 1.00 93.19 83 THR A N 1
ATOM 647 C CA . THR A 1 83 ? -1.609 2.456 5.209 1.00 93.19 83 THR A CA 1
ATOM 648 C C . THR A 1 83 ? -2.369 2.023 3.952 1.00 93.19 83 THR A C 1
ATOM 650 O O . THR A 1 83 ? -1.798 1.393 3.068 1.00 93.19 83 THR A O 1
ATOM 653 N N . GLY A 1 84 ? -3.645 2.398 3.841 1.00 95.44 84 GLY A N 1
ATOM 654 C CA . GLY A 1 84 ? -4.459 2.153 2.653 1.00 95.44 84 GLY A CA 1
ATOM 655 C C . GLY A 1 84 ? -3.942 2.860 1.399 1.00 95.44 84 GLY A C 1
ATOM 656 O O . GLY A 1 84 ? -3.979 2.287 0.315 1.00 95.44 84 GLY A O 1
ATOM 657 N N . HIS A 1 85 ? -3.405 4.069 1.550 1.00 95.62 85 HIS A N 1
ATOM 658 C CA . HIS A 1 85 ? -2.725 4.793 0.481 1.00 95.62 85 HIS A CA 1
ATOM 659 C C . HIS A 1 85 ? -1.501 4.021 -0.043 1.00 95.62 85 HIS A C 1
ATOM 661 O O . HIS A 1 85 ? -1.418 3.727 -1.234 1.00 95.62 85 HIS A O 1
ATOM 667 N N . GLU A 1 86 ? -0.610 3.573 0.843 1.00 94.62 86 GLU A N 1
ATOM 668 C CA . GLU A 1 86 ? 0.568 2.791 0.432 1.00 94.62 86 GLU A CA 1
ATOM 669 C C . GLU A 1 86 ? 0.197 1.428 -0.170 1.00 94.62 86 GLU A C 1
ATOM 671 O O . GLU A 1 86 ? 0.845 0.930 -1.096 1.00 94.62 86 GLU A O 1
ATOM 676 N N . LEU A 1 87 ? -0.882 0.813 0.318 1.00 96.19 87 LEU A N 1
ATOM 677 C CA . LEU A 1 87 ? -1.415 -0.411 -0.276 1.00 96.19 87 LEU A CA 1
ATOM 678 C C . LEU A 1 87 ? -1.963 -0.180 -1.685 1.00 96.19 87 LEU A C 1
ATOM 680 O O . LEU A 1 87 ? -1.906 -1.093 -2.509 1.00 96.19 87 LEU A O 1
ATOM 684 N N . GLN A 1 88 ? -2.462 1.019 -1.990 1.00 97.50 88 GLN A N 1
ATOM 685 C CA . GLN A 1 88 ? -2.919 1.351 -3.333 1.00 97.50 88 GLN A CA 1
ATOM 686 C C . GLN A 1 88 ? -1.733 1.401 -4.297 1.00 97.50 88 GLN A C 1
ATOM 688 O O . GLN A 1 88 ? -1.810 0.784 -5.358 1.00 97.50 88 GLN A O 1
ATOM 693 N N . HIS A 1 89 ? -0.601 1.980 -3.891 1.00 95.69 89 HIS A N 1
ATOM 694 C CA . HIS A 1 89 ? 0.642 1.888 -4.662 1.00 95.69 89 HIS A CA 1
ATOM 695 C C . HIS A 1 89 ? 1.103 0.445 -4.872 1.00 95.69 89 HIS A C 1
ATOM 697 O O . HIS A 1 89 ? 1.475 0.055 -5.982 1.00 95.69 89 HIS A O 1
ATOM 703 N N . ALA A 1 90 ? 1.043 -0.390 -3.830 1.00 96.31 90 ALA A N 1
ATOM 704 C CA . ALA A 1 90 ? 1.387 -1.803 -3.968 1.00 96.31 90 ALA A CA 1
ATOM 705 C C . ALA A 1 90 ? 0.452 -2.515 -4.963 1.00 96.31 90 ALA A C 1
ATOM 707 O O . ALA A 1 90 ? 0.909 -3.271 -5.819 1.00 96.31 90 ALA A O 1
ATOM 708 N N . SER A 1 91 ? -0.851 -2.238 -4.898 1.00 97.50 91 SER A N 1
ATOM 709 C CA . SER A 1 91 ? -1.857 -2.767 -5.823 1.00 97.50 91 SER A CA 1
ATOM 710 C C . SER A 1 91 ? -1.626 -2.314 -7.270 1.00 97.50 91 SER A C 1
ATOM 712 O O . SER A 1 91 ? -1.806 -3.110 -8.193 1.00 97.50 91 SER A O 1
ATOM 714 N N . GLU A 1 92 ? -1.178 -1.077 -7.500 1.00 97.19 92 GLU A N 1
ATOM 715 C CA . GLU A 1 92 ? -0.809 -0.566 -8.829 1.00 97.19 92 GLU A CA 1
ATOM 716 C C . GLU A 1 92 ? 0.362 -1.357 -9.427 1.00 97.19 92 GLU A C 1
ATOM 718 O O . GLU A 1 92 ? 0.262 -1.861 -10.551 1.00 97.19 92 GLU A O 1
ATOM 723 N N . VAL A 1 93 ? 1.427 -1.553 -8.642 1.00 96.50 93 VAL A N 1
ATOM 724 C CA . VAL A 1 93 ? 2.589 -2.374 -9.021 1.00 96.50 93 VAL A CA 1
ATOM 725 C C . VAL A 1 93 ? 2.178 -3.823 -9.296 1.00 96.50 93 VAL A C 1
ATOM 727 O O . VAL A 1 93 ? 2.565 -4.410 -10.310 1.00 96.50 93 VAL A O 1
ATOM 730 N N . LEU A 1 94 ? 1.358 -4.416 -8.427 1.00 97.00 94 LEU A N 1
ATOM 731 C CA . LEU A 1 94 ? 0.958 -5.816 -8.556 1.00 97.00 94 LEU A CA 1
ATOM 732 C C . LEU A 1 94 ? -0.078 -6.045 -9.666 1.00 97.00 94 LEU A C 1
ATOM 734 O O . LEU A 1 94 ? -0.057 -7.078 -10.332 1.00 97.00 94 LEU A O 1
ATOM 738 N N . THR A 1 95 ? -0.940 -5.080 -9.968 1.00 96.88 95 THR A N 1
ATOM 739 C CA . THR A 1 95 ? -1.859 -5.201 -11.111 1.00 96.88 95 THR A CA 1
ATOM 740 C C . THR A 1 95 ? -1.090 -5.141 -12.438 1.00 96.88 95 THR A C 1
ATOM 742 O O . THR A 1 95 ? -1.429 -5.836 -13.403 1.00 96.88 95 THR A O 1
ATOM 745 N N . ALA A 1 96 ? -0.023 -4.341 -12.503 1.00 96.62 96 ALA A N 1
ATOM 746 C CA . ALA A 1 96 ? 0.841 -4.245 -13.670 1.00 96.62 96 ALA A CA 1
ATOM 747 C C . ALA A 1 96 ? 1.747 -5.487 -13.787 1.00 96.62 96 ALA A C 1
ATOM 749 O O . ALA A 1 96 ? 2.883 -5.497 -13.329 1.00 96.62 96 ALA A O 1
ATOM 750 N N . ARG A 1 97 ? 1.260 -6.555 -14.437 1.00 95.19 97 ARG A N 1
ATOM 751 C CA . ARG A 1 97 ? 1.983 -7.847 -14.541 1.00 95.19 97 ARG A CA 1
ATOM 752 C C . ARG A 1 97 ? 3.372 -7.765 -15.187 1.00 95.19 97 ARG A C 1
ATOM 754 O O . ARG A 1 97 ? 4.176 -8.678 -14.994 1.00 95.19 97 ARG A O 1
ATOM 761 N N . TRP A 1 98 ? 3.620 -6.714 -15.971 1.00 95.56 98 TRP A N 1
ATOM 762 C CA . TRP A 1 98 ? 4.908 -6.434 -16.607 1.00 95.56 98 TRP A CA 1
ATOM 763 C C . TRP A 1 98 ? 5.943 -5.866 -15.626 1.00 95.56 98 TRP A C 1
ATOM 765 O O . TRP A 1 98 ? 7.125 -5.889 -15.939 1.00 95.56 98 TRP A O 1
ATOM 775 N N . VAL A 1 99 ? 5.523 -5.400 -14.445 1.00 96.50 99 VAL A N 1
ATOM 776 C CA . VAL A 1 99 ? 6.424 -4.894 -13.409 1.00 96.50 99 VAL A CA 1
ATOM 777 C C . VAL A 1 99 ? 7.012 -6.054 -12.623 1.00 96.50 99 VAL A C 1
ATOM 779 O O . VAL A 1 99 ? 6.327 -6.676 -11.804 1.00 96.50 99 VAL A O 1
ATOM 782 N N . ARG A 1 100 ? 8.284 -6.345 -12.891 1.00 95.50 100 ARG A N 1
ATOM 783 C CA . ARG A 1 100 ? 9.020 -7.485 -12.327 1.00 95.50 100 ARG A CA 1
ATOM 784 C C . ARG A 1 100 ? 10.236 -7.050 -11.511 1.00 95.50 100 ARG A C 1
ATOM 786 O O . ARG A 1 100 ? 10.675 -7.772 -10.622 1.00 95.50 100 ARG A O 1
ATOM 793 N N . ASN A 1 101 ? 10.744 -5.842 -11.745 1.00 94.81 101 ASN A N 1
ATOM 794 C CA . ASN A 1 101 ? 11.888 -5.280 -11.030 1.00 94.81 101 ASN A CA 1
ATOM 795 C C . ASN A 1 101 ? 11.692 -3.783 -10.695 1.00 94.81 101 ASN A C 1
ATOM 797 O O . ASN A 1 101 ? 10.685 -3.165 -11.044 1.00 94.81 101 ASN A O 1
ATOM 801 N N . SER A 1 102 ? 12.667 -3.187 -10.003 1.00 91.94 102 SER A N 1
ATOM 802 C CA . SER A 1 102 ? 12.626 -1.775 -9.594 1.00 91.94 102 SER A CA 1
ATOM 803 C C . SER A 1 102 ? 12.594 -0.772 -10.747 1.00 91.94 102 SER A C 1
ATOM 805 O O . SER A 1 102 ? 11.966 0.276 -10.610 1.00 91.94 102 SER A O 1
ATOM 807 N N . ALA A 1 103 ? 13.257 -1.064 -11.870 1.00 93.38 103 ALA A N 1
ATOM 808 C CA . ALA A 1 103 ? 13.240 -0.182 -13.034 1.00 93.38 103 ALA A CA 1
ATOM 809 C C . ALA A 1 103 ? 11.843 -0.154 -13.668 1.00 93.38 103 ALA A C 1
ATOM 811 O O . ALA A 1 103 ? 11.347 0.922 -14.001 1.00 93.38 103 ALA A O 1
ATOM 812 N N . ASP A 1 104 ? 11.172 -1.306 -13.741 1.00 95.50 104 ASP A N 1
ATOM 813 C CA . ASP A 1 104 ? 9.791 -1.382 -14.219 1.00 95.50 104 ASP A CA 1
ATOM 814 C C . ASP A 1 104 ? 8.834 -0.614 -13.299 1.00 95.50 104 ASP A C 1
ATOM 816 O O . ASP A 1 104 ? 7.969 0.119 -13.773 1.00 95.50 104 ASP A O 1
ATOM 820 N N . ALA A 1 105 ? 9.002 -0.744 -11.977 1.00 93.00 105 ALA A N 1
ATOM 821 C CA . ALA A 1 105 ? 8.188 -0.017 -11.005 1.00 93.00 105 ALA A CA 1
ATOM 822 C C . ALA A 1 105 ? 8.380 1.501 -11.142 1.00 93.00 105 ALA A C 1
ATOM 824 O O . ALA A 1 105 ? 7.408 2.253 -11.155 1.00 93.00 105 ALA A O 1
ATOM 825 N N . TYR A 1 106 ? 9.621 1.957 -11.326 1.00 91.00 106 TYR A N 1
ATOM 826 C CA . TYR A 1 106 ? 9.918 3.364 -11.593 1.00 91.00 106 TYR A CA 1
ATOM 827 C C . TYR A 1 106 ? 9.266 3.846 -12.900 1.00 91.00 106 TYR A C 1
ATOM 829 O O . TYR A 1 106 ? 8.631 4.900 -12.928 1.00 91.00 106 TYR A O 1
ATOM 837 N N . ALA A 1 107 ? 9.349 3.050 -13.972 1.00 92.62 107 ALA A N 1
ATOM 838 C CA . ALA A 1 107 ? 8.704 3.353 -15.249 1.00 92.62 107 ALA A CA 1
ATOM 839 C C . ALA A 1 107 ? 7.170 3.395 -15.141 1.00 92.62 107 ALA A C 1
ATOM 841 O O . ALA A 1 107 ? 6.532 4.237 -15.778 1.00 92.62 107 ALA A O 1
ATOM 842 N N . LEU A 1 108 ? 6.573 2.527 -14.315 1.00 93.81 108 LEU A N 1
ATOM 843 C CA . LEU A 1 108 ? 5.143 2.563 -14.021 1.00 93.81 108 LEU A CA 1
ATOM 844 C C . LEU A 1 108 ? 4.773 3.909 -13.398 1.00 93.81 108 LEU A C 1
ATOM 846 O O . LEU A 1 108 ? 3.892 4.585 -13.922 1.00 93.81 108 LEU A O 1
ATOM 850 N N . PHE A 1 109 ? 5.458 4.325 -12.333 1.00 90.56 109 PHE A N 1
ATOM 851 C CA . PHE A 1 109 ? 5.122 5.567 -11.636 1.00 90.56 109 PHE A CA 1
ATOM 852 C C . PHE A 1 109 ? 5.453 6.835 -12.430 1.00 90.56 109 PHE A C 1
ATOM 854 O O . PHE A 1 109 ? 4.759 7.830 -12.265 1.00 90.56 109 PHE A O 1
ATOM 861 N N . ILE A 1 110 ? 6.407 6.809 -13.367 1.00 89.69 110 ILE A N 1
ATOM 862 C CA . ILE A 1 110 ? 6.539 7.894 -14.360 1.00 89.69 110 ILE A CA 1
ATOM 863 C C . ILE A 1 110 ? 5.263 8.026 -15.201 1.00 89.69 110 ILE A C 1
ATOM 865 O O . ILE A 1 110 ? 4.860 9.130 -15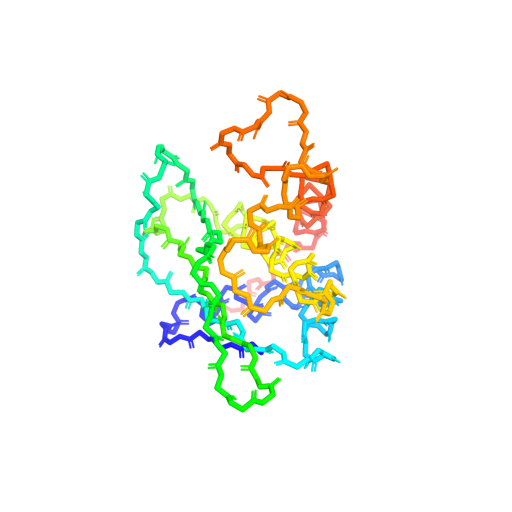.556 1.00 89.69 110 ILE A O 1
ATOM 869 N N . ARG A 1 111 ? 4.637 6.897 -15.549 1.00 90.62 111 ARG A N 1
ATOM 870 C CA . ARG A 1 111 ? 3.463 6.862 -16.425 1.00 90.62 111 ARG A CA 1
ATOM 871 C C . ARG A 1 111 ? 2.165 7.220 -15.707 1.00 90.62 111 ARG A C 1
ATOM 873 O O . ARG A 1 111 ? 1.305 7.840 -16.326 1.00 90.62 111 ARG A O 1
ATOM 880 N N . ILE A 1 112 ? 1.989 6.760 -14.468 1.00 91.06 112 ILE A N 1
ATOM 881 C CA . ILE A 1 112 ? 0.725 6.905 -13.720 1.00 91.06 112 ILE A CA 1
ATOM 882 C C . ILE A 1 112 ? 0.783 7.969 -12.621 1.00 91.06 112 ILE A C 1
ATOM 884 O O . ILE A 1 112 ? -0.256 8.328 -12.067 1.00 91.06 112 ILE A O 1
ATOM 888 N N . GLY A 1 113 ? 1.982 8.446 -12.286 1.00 85.31 113 GLY A N 1
ATOM 889 C CA . GLY A 1 113 ? 2.186 9.456 -11.261 1.00 85.31 113 GLY A CA 1
ATOM 890 C C . GLY A 1 113 ? 1.697 10.834 -11.693 1.00 85.31 113 GLY A C 1
ATOM 891 O O . GLY A 1 113 ? 1.571 11.133 -12.884 1.00 85.31 113 GLY A O 1
ATOM 892 N N . SER A 1 114 ? 1.414 11.695 -10.717 1.00 73.62 114 SER A N 1
ATOM 893 C CA . SER A 1 114 ? 1.002 13.071 -11.002 1.00 73.62 114 SER A CA 1
ATOM 894 C C . SER A 1 114 ? 2.195 13.952 -11.404 1.00 73.62 114 SER A C 1
ATOM 896 O O . SER A 1 114 ? 3.316 13.792 -10.911 1.00 73.62 114 SER A O 1
ATOM 898 N N . ALA A 1 115 ? 1.953 14.930 -12.287 1.00 61.22 115 ALA A N 1
ATOM 899 C CA . ALA A 1 115 ? 2.979 15.874 -12.750 1.00 61.22 115 ALA A CA 1
ATOM 900 C C . ALA A 1 115 ? 3.580 16.719 -11.607 1.00 61.22 115 ALA A C 1
ATOM 902 O O . ALA A 1 115 ? 4.731 17.143 -11.683 1.00 61.22 115 ALA A O 1
ATOM 903 N N . GLU A 1 116 ? 2.822 16.920 -10.529 1.00 58.53 116 GLU A N 1
ATOM 904 C CA . GLU A 1 116 ? 3.247 17.644 -9.326 1.00 58.53 116 GLU A CA 1
ATOM 905 C C . GLU A 1 116 ? 4.187 16.813 -8.433 1.00 58.53 116 GLU A C 1
ATOM 907 O O . GLU A 1 116 ? 4.850 17.353 -7.551 1.00 58.53 116 GLU A O 1
ATOM 912 N N . SER A 1 117 ? 4.284 15.501 -8.677 1.00 57.91 117 SER A N 1
ATOM 913 C CA . SER A 1 117 ? 4.891 14.531 -7.766 1.00 57.91 117 SER A CA 1
ATOM 914 C C . SER A 1 117 ? 5.879 13.572 -8.450 1.00 57.91 117 SER A C 1
ATOM 916 O O . SER A 1 117 ? 6.111 12.451 -7.988 1.00 57.91 117 SER A O 1
ATOM 918 N N . ILE A 1 118 ? 6.554 14.006 -9.516 1.00 52.47 118 ILE A N 1
ATOM 919 C CA . ILE A 1 118 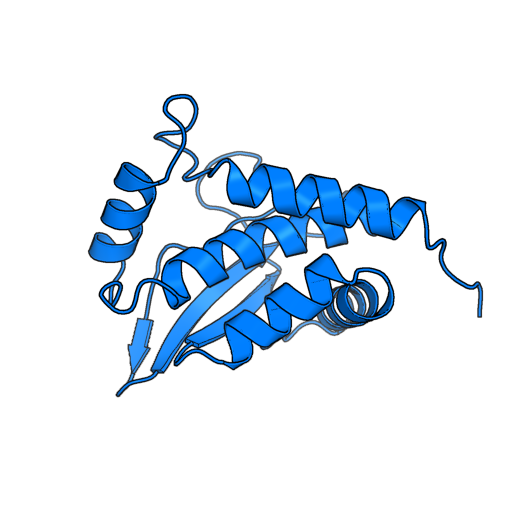? 7.549 13.172 -10.228 1.00 52.47 118 ILE A CA 1
ATOM 920 C C . ILE A 1 118 ? 8.648 12.629 -9.279 1.00 52.47 118 ILE A C 1
ATOM 922 O O . ILE A 1 118 ? 9.268 11.607 -9.562 1.00 52.47 118 ILE A O 1
ATOM 926 N N . ARG A 1 119 ? 8.874 13.274 -8.122 1.00 56.03 119 ARG A N 1
ATOM 927 C CA . ARG A 1 119 ? 9.829 12.831 -7.086 1.00 56.03 119 ARG A CA 1
ATOM 928 C C . ARG A 1 119 ? 9.234 12.003 -5.939 1.00 56.03 119 ARG A C 1
ATOM 930 O O . ARG A 1 119 ? 10.015 11.418 -5.195 1.00 56.03 119 ARG A O 1
ATOM 937 N N . SER A 1 120 ? 7.912 11.956 -5.783 1.00 64.81 120 SER A N 1
ATOM 938 C CA . SER A 1 120 ? 7.234 11.269 -4.666 1.00 64.81 120 SER A CA 1
ATOM 939 C C . SER A 1 120 ? 6.422 10.038 -5.081 1.00 64.81 120 SER A C 1
ATOM 941 O O . SER A 1 120 ? 5.848 9.402 -4.212 1.00 64.81 120 SER A O 1
ATOM 943 N N . PHE A 1 121 ? 6.400 9.673 -6.372 1.00 78.94 121 PHE A N 1
ATOM 944 C CA . PHE A 1 121 ? 5.679 8.498 -6.914 1.00 78.94 121 PHE A CA 1
ATOM 945 C C . PHE A 1 121 ? 4.174 8.439 -6.598 1.00 78.94 121 PHE A C 1
ATOM 947 O O . PHE A 1 121 ? 3.533 7.414 -6.798 1.00 78.94 121 PHE A O 1
ATOM 954 N N . GLU A 1 122 ? 3.611 9.564 -6.175 1.00 87.44 122 GLU A N 1
ATOM 955 C CA . GLU A 1 122 ? 2.201 9.731 -5.855 1.00 87.44 122 GLU A CA 1
ATOM 956 C C . GLU A 1 122 ? 1.299 9.579 -7.083 1.00 87.44 122 GLU A C 1
ATOM 958 O O . GLU A 1 122 ? 1.615 10.069 -8.175 1.00 87.44 122 GLU A O 1
ATOM 963 N N . THR A 1 123 ? 0.121 8.996 -6.873 1.00 91.81 123 THR A N 1
ATOM 964 C CA . THR A 1 123 ? -0.908 8.797 -7.891 1.00 91.81 123 THR A CA 1
ATOM 965 C C . THR A 1 123 ? -2.237 9.387 -7.425 1.00 91.81 123 THR A C 1
ATOM 967 O O . THR A 1 123 ? -2.594 9.366 -6.248 1.00 91.81 123 THR A O 1
ATOM 970 N N . ALA A 1 124 ? -3.032 9.900 -8.367 1.00 92.19 124 ALA A N 1
ATOM 971 C CA . ALA A 1 124 ? -4.358 10.428 -8.037 1.00 92.19 124 ALA A CA 1
ATOM 972 C C . ALA A 1 124 ? -5.258 9.362 -7.378 1.00 92.19 124 ALA A C 1
ATOM 974 O O . ALA A 1 124 ? -6.065 9.677 -6.504 1.00 92.19 124 ALA A O 1
ATOM 975 N N . GLU A 1 125 ? -5.091 8.091 -7.761 1.00 94.56 125 GLU A N 1
ATOM 976 C CA . GLU A 1 125 ? -5.845 6.982 -7.181 1.00 94.56 125 GLU A CA 1
ATOM 977 C C . GLU A 1 125 ? -5.417 6.660 -5.747 1.00 94.56 125 GLU A C 1
ATOM 979 O O . GLU A 1 125 ? -6.293 6.421 -4.917 1.00 94.56 125 GLU A O 1
ATOM 984 N N . ALA A 1 126 ? -4.125 6.714 -5.408 1.00 94.31 126 ALA A N 1
ATOM 985 C CA . ALA A 1 126 ? -3.670 6.533 -4.029 1.00 94.31 126 ALA A CA 1
ATOM 986 C C . ALA A 1 126 ? -4.194 7.641 -3.106 1.00 94.31 126 ALA A C 1
ATOM 988 O O . ALA A 1 126 ? -4.721 7.349 -2.024 1.00 94.31 126 ALA A O 1
ATOM 989 N N . GLN A 1 127 ? -4.171 8.904 -3.546 1.00 93.38 127 GLN A N 1
ATOM 990 C CA . GLN A 1 127 ? -4.798 10.006 -2.803 1.00 93.38 127 GLN A CA 1
ATOM 991 C C . GLN A 1 127 ? -6.303 9.787 -2.609 1.00 93.38 127 GLN A C 1
ATOM 993 O O . GLN A 1 127 ? -6.819 9.915 -1.495 1.00 93.38 127 GLN A O 1
ATOM 998 N N . ARG A 1 128 ? -7.014 9.416 -3.681 1.00 96.00 128 ARG A N 1
ATOM 999 C CA . ARG A 1 128 ? -8.462 9.170 -3.647 1.00 96.00 128 ARG A CA 1
ATOM 1000 C C . ARG A 1 128 ? -8.815 8.030 -2.694 1.00 96.00 128 ARG A C 1
ATOM 1002 O O . ARG A 1 128 ? -9.745 8.166 -1.900 1.00 96.00 128 ARG A O 1
ATOM 1009 N N . VAL A 1 129 ? -8.081 6.920 -2.757 1.00 97.44 129 VAL A N 1
ATOM 1010 C CA . VAL A 1 129 ? -8.277 5.754 -1.885 1.00 97.44 129 VAL A CA 1
ATOM 1011 C C . VAL A 1 129 ? -8.013 6.118 -0.427 1.00 97.44 129 VAL A C 1
ATOM 1013 O O . VAL A 1 129 ? -8.860 5.838 0.420 1.00 97.44 129 VAL A O 1
ATOM 1016 N N . GLY A 1 130 ? -6.908 6.807 -0.129 1.00 96.06 130 GLY A N 1
ATOM 1017 C CA . GLY A 1 130 ? -6.613 7.269 1.229 1.00 96.06 130 GLY A CA 1
ATOM 1018 C C . GLY A 1 130 ? -7.718 8.170 1.796 1.00 96.06 130 GLY A C 1
ATOM 1019 O O . GLY A 1 130 ? -8.164 7.976 2.929 1.00 96.06 130 GLY A O 1
ATOM 1020 N N . ALA A 1 131 ? -8.225 9.108 0.990 1.00 96.88 131 ALA A N 1
ATOM 1021 C CA . ALA A 1 131 ? -9.319 9.993 1.385 1.00 96.88 131 ALA A CA 1
ATOM 1022 C C . ALA A 1 131 ? -10.635 9.238 1.642 1.00 96.88 131 ALA A C 1
ATOM 1024 O O . ALA A 1 131 ? -11.319 9.527 2.625 1.00 96.88 131 ALA A O 1
ATOM 1025 N N . LEU A 1 132 ? -10.983 8.256 0.804 1.00 98.12 132 LEU A N 1
ATOM 1026 C CA . LEU A 1 132 ? -12.176 7.426 1.004 1.00 98.12 132 LEU A CA 1
ATOM 1027 C C . LEU A 1 132 ? -12.084 6.591 2.280 1.00 98.12 132 LEU A C 1
ATOM 1029 O O . LEU A 1 132 ? -13.032 6.566 3.060 1.00 98.12 132 LEU A O 1
ATOM 1033 N N . ILE A 1 133 ? -10.934 5.970 2.539 1.00 98.06 133 ILE A N 1
ATOM 1034 C CA . ILE A 1 133 ? -10.717 5.201 3.769 1.00 98.06 133 ILE A CA 1
ATOM 1035 C C . ILE A 1 133 ? -10.871 6.114 4.990 1.00 98.06 133 ILE A C 1
ATOM 1037 O O . ILE A 1 133 ? -11.550 5.752 5.946 1.00 98.06 133 ILE A O 1
ATOM 1041 N N . ALA A 1 134 ? -10.315 7.329 4.957 1.00 96.12 134 ALA A N 1
ATOM 1042 C CA . ALA A 1 134 ? -10.489 8.290 6.045 1.00 96.12 134 ALA A CA 1
ATOM 1043 C C . ALA A 1 134 ? -11.969 8.651 6.291 1.00 96.12 134 ALA A C 1
ATOM 1045 O O . ALA A 1 134 ? -12.388 8.751 7.446 1.00 96.12 134 ALA A O 1
ATOM 1046 N N . GLN A 1 135 ? -12.765 8.812 5.228 1.00 97.00 135 GLN A N 1
AT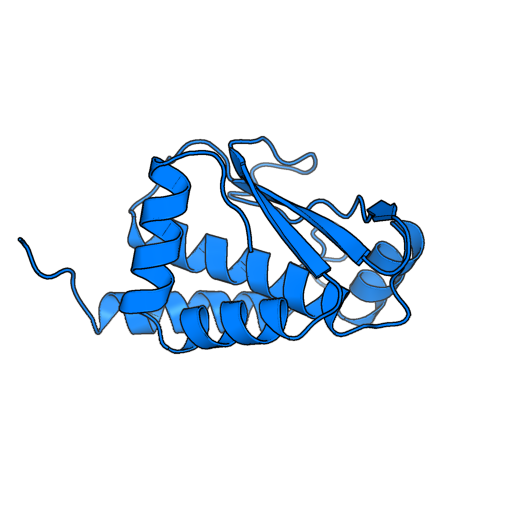OM 1047 C CA . GLN A 1 135 ? -14.207 9.067 5.332 1.00 97.00 135 GLN A CA 1
ATOM 1048 C C . GLN A 1 135 ? -14.960 7.868 5.924 1.00 97.00 135 GLN A C 1
ATOM 1050 O O . GLN A 1 135 ? -15.778 8.044 6.826 1.00 97.00 135 GLN A O 1
ATOM 1055 N N . GLU A 1 136 ? -14.656 6.652 5.466 1.00 97.44 136 GLU A N 1
ATOM 1056 C CA . GLU A 1 136 ? -15.265 5.413 5.967 1.00 97.44 136 GLU A CA 1
ATOM 1057 C C . GLU A 1 136 ? -14.957 5.195 7.456 1.00 97.44 136 GLU A C 1
ATOM 1059 O O . GLU A 1 136 ? -15.859 4.919 8.247 1.00 97.44 136 GLU A O 1
ATOM 1064 N N . LEU A 1 137 ? -13.706 5.415 7.873 1.00 95.62 137 LEU A N 1
ATOM 1065 C CA . LEU A 1 137 ? -13.303 5.319 9.277 1.00 95.62 137 LEU A CA 1
ATOM 1066 C C . LEU A 1 137 ? -14.029 6.348 10.153 1.00 95.62 137 LEU A C 1
ATOM 1068 O O . LEU A 1 137 ? -14.463 6.013 11.256 1.00 95.62 137 LEU A O 1
ATOM 1072 N N . ALA A 1 138 ? -14.198 7.580 9.667 1.00 93.69 138 ALA A N 1
ATOM 1073 C CA . ALA A 1 138 ? -14.937 8.613 10.387 1.00 93.69 138 ALA A CA 1
ATOM 1074 C C . ALA A 1 138 ? -16.433 8.274 10.532 1.00 93.69 138 ALA A C 1
ATOM 1076 O O . ALA A 1 138 ? -17.027 8.577 11.567 1.00 93.69 138 ALA A O 1
ATOM 1077 N N . ALA A 1 139 ? -17.028 7.628 9.524 1.00 92.50 139 ALA A N 1
ATOM 1078 C CA . ALA A 1 139 ? -18.425 7.192 9.537 1.00 92.50 139 ALA A CA 1
ATOM 1079 C C . ALA A 1 139 ? -18.664 5.926 10.382 1.00 92.50 139 ALA A C 1
ATOM 1081 O O . ALA A 1 139 ? -19.769 5.730 10.884 1.00 92.50 139 ALA A O 1
ATOM 1082 N N . SER A 1 140 ? -17.637 5.091 10.567 1.00 88.44 140 SER A N 1
ATOM 1083 C CA . SER A 1 140 ? -17.676 3.880 11.393 1.00 88.44 140 SER A CA 1
ATOM 1084 C C . SER A 1 140 ? -16.782 4.039 12.631 1.00 88.44 140 SER A C 1
ATOM 1086 O O . SER A 1 140 ? -15.666 3.500 12.660 1.00 88.44 140 SER A O 1
ATOM 1088 N N . PRO A 1 141 ? -17.217 4.795 13.658 1.00 76.06 141 PRO A N 1
ATOM 1089 C CA . PRO A 1 141 ? -16.429 5.003 14.865 1.00 76.06 141 PRO A CA 1
ATOM 1090 C C . PRO A 1 141 ? -16.153 3.678 15.575 1.00 76.06 141 PRO A C 1
ATOM 1092 O O . PRO A 1 141 ? -16.934 2.731 15.512 1.00 76.06 141 PRO A O 1
ATOM 1095 N N . ARG A 1 142 ? -15.015 3.621 16.268 1.00 75.81 142 ARG A N 1
ATOM 1096 C CA . ARG A 1 142 ? -14.603 2.432 17.015 1.00 75.81 142 ARG A CA 1
ATOM 1097 C C . ARG A 1 142 ? -15.675 2.069 18.036 1.00 75.81 142 ARG A C 1
ATOM 1099 O O . ARG A 1 142 ? -16.006 2.884 18.896 1.00 75.81 142 ARG A O 1
ATOM 1106 N N . THR A 1 143 ? -16.139 0.832 18.013 1.00 63.72 143 THR A N 1
ATOM 1107 C CA . THR A 1 143 ? -16.868 0.262 19.141 1.00 63.72 143 THR A CA 1
ATOM 1108 C C . THR A 1 143 ? -15.882 0.130 20.300 1.00 63.72 143 THR A C 1
ATOM 1110 O O . THR A 1 143 ? -14.925 -0.640 20.221 1.00 63.72 143 THR A O 1
ATOM 1113 N N . CYS A 1 144 ? -16.061 0.920 21.364 1.00 52.31 144 CYS A N 1
ATOM 1114 C CA . CYS A 1 144 ? -15.375 0.653 22.627 1.00 52.31 144 CYS A CA 1
ATOM 1115 C C . CYS A 1 144 ? -15.782 -0.751 23.080 1.00 52.31 144 CYS A C 1
ATOM 1117 O O . CYS A 1 144 ? -16.970 -1.010 23.280 1.00 52.31 144 CYS A O 1
ATOM 1119 N N . ARG A 1 145 ? -14.805 -1.644 23.205 1.00 43.75 145 ARG A N 1
ATOM 1120 C CA . ARG A 1 145 ? -14.969 -2.963 23.803 1.00 43.75 145 ARG A CA 1
ATOM 1121 C C . ARG A 1 145 ? -14.018 -3.079 24.977 1.00 43.75 145 ARG A C 1
ATOM 1123 O O . ARG A 1 145 ? -12.875 -2.589 24.829 1.00 43.75 145 ARG A O 1
#

Sequence (145 aa):
MRAFDPALRGLLDEGIERSVTFHRLVQRIDETDGIVYVESGTCSIGAAMGCLMLAVREAGHTRYLSIHLPPRQHRRDTYIALTGHELQHASEVLTARWVRNSADAYALFIRIGSAESIRSFETAEAQRVGALIAQELAASPRTCR